Protein AF-A0A367LXC5-F1 (afdb_monomer)

InterPro domains:
  IPR006533 Type VI secretion system, RhsGE-associated Vgr protein [TIGR01646] (2-112)

pLDDT: mean 70.64, std 13.18, range [39.62, 92.19]

Organism: Pseudomonas aeruginosa (NCBI:txid287)

Nearest PDB structures (foldseek):
  6h3n-assembly1_B  TM=9.778E-01  e=5.020E-10  Pseudomonas aeruginosa PAO1
  7q5p-assembly1_C  TM=9.671E-01  e=1.414E-06  Pseudomonas protegens Pf-5

Sequence (118 aa):
PLNAYDFQRPGARLEVRSNIARPHAAADYPLYDYPGEYVQSQDGEQYARTRIEALQARYERVRLRGRARGLGSGHLFKLSGYPREDQNREYLVVGAEYRVVQELYETGGGGVGAQFES

Radius of gyration: 23.81 Å; Cα contacts (8 Å, |Δi|>4): 119; chains: 1; bounding box: 67×31×53 Å

Secondary structure (DSSP, 8-state):
-B----TT-TT----B------SSTTTTPPPPBS----SSHHHHHHHHHHHHHHHHTTTS--------TT--TT-EEE--S-SSGGG-SEEE-S----B--------SS-------B-

Mean predicted aligned error: 14.67 Å

Solvent-accessible surface area (backbone atoms only — not comparable to full-atom values): 7975 Å² total; per-residue (Å²): 60,35,33,42,80,37,87,92,44,79,84,59,85,38,72,29,75,64,86,75,91,58,98,54,101,75,56,78,75,82,60,74,50,76,77,51,86,37,83,48,54,69,58,34,41,52,50,42,40,53,52,52,50,57,57,51,65,62,72,74,75,83,90,84,86,82,90,64,87,85,70,44,60,77,37,78,48,71,46,71,93,54,96,54,67,92,65,46,42,77,45,73,31,87,67,70,79,61,86,65,86,68,90,77,83,84,50,100,70,86,85,81,82,79,76,66,84,101

Foldseek 3Di:
DEAAADPVCRPDDQDEDDADDDPDPPRGDDDYDPDQPDPDSVVSNVSNVVVSVVVVVVVDDDDDDDDPPPDAAQDKDAADDDPPPVRRGIDHRNGDWDWDFDPPPPDPPDDDDDGDGD

Structure (mmCIF, N/CA/C/O backbone):
data_AF-A0A367LXC5-F1
#
_entry.id   AF-A0A367LXC5-F1
#
loop_
_atom_site.group_PDB
_atom_site.id
_atom_site.type_symbol
_atom_site.label_atom_id
_atom_site.label_alt_id
_atom_site.label_comp_id
_atom_site.label_asym_id
_atom_site.label_entity_id
_atom_site.label_seq_id
_atom_site.pdbx_PDB_ins_code
_atom_site.Cartn_x
_atom_site.Cartn_y
_atom_site.Cartn_z
_atom_site.occupancy
_atom_site.B_iso_or_equiv
_atom_site.auth_seq_id
_atom_site.auth_comp_id
_atom_site.auth_asym_id
_atom_site.auth_atom_id
_atom_site.pdbx_PDB_model_num
ATOM 1 N N . PRO A 1 1 ? -10.246 -6.703 16.825 1.00 60.50 1 PRO A N 1
ATOM 2 C CA . PRO A 1 1 ? -11.058 -5.886 17.752 1.00 60.50 1 PRO A CA 1
ATOM 3 C C . PRO A 1 1 ? -10.151 -4.900 18.489 1.00 60.50 1 PRO A C 1
ATOM 5 O O . PRO A 1 1 ? -9.124 -5.321 19.009 1.00 60.50 1 PRO A O 1
ATOM 8 N N . LEU A 1 2 ? -10.486 -3.613 18.485 1.00 60.97 2 LEU A N 1
ATOM 9 C CA . LEU A 1 2 ? -9.846 -2.638 19.372 1.00 60.97 2 LEU A CA 1
ATOM 10 C C . LEU A 1 2 ? -10.814 -2.318 20.511 1.00 60.97 2 LEU A C 1
ATOM 12 O O . LEU A 1 2 ? -12.033 -2.358 20.315 1.00 60.97 2 LEU A O 1
ATOM 16 N N . ASN A 1 3 ? -10.272 -2.030 21.692 1.00 61.62 3 ASN A N 1
ATOM 17 C CA . ASN A 1 3 ? -11.060 -1.570 22.827 1.00 61.62 3 ASN A CA 1
ATOM 18 C C . ASN A 1 3 ? -10.369 -0.385 23.521 1.00 61.62 3 ASN A C 1
ATOM 20 O O . ASN A 1 3 ? -9.138 -0.285 23.525 1.00 61.62 3 ASN A O 1
ATOM 24 N N . ALA A 1 4 ? -11.153 0.508 24.117 1.00 58.88 4 ALA A N 1
ATOM 25 C CA . ALA A 1 4 ? -10.671 1.678 24.847 1.00 58.88 4 ALA A CA 1
ATOM 26 C C . ALA A 1 4 ? -11.577 1.969 26.051 1.00 58.88 4 ALA A C 1
ATOM 28 O O . ALA A 1 4 ? -12.698 1.471 26.129 1.00 58.88 4 ALA A O 1
ATOM 29 N N . TYR A 1 5 ? -11.085 2.765 26.999 1.00 65.50 5 TYR A N 1
ATOM 30 C CA . TYR A 1 5 ? -11.834 3.185 28.182 1.00 65.50 5 TYR A CA 1
ATOM 31 C C . TYR A 1 5 ? -11.882 4.715 28.249 1.00 65.50 5 TYR A C 1
ATOM 33 O O . TYR A 1 5 ? -10.839 5.366 28.263 1.00 65.50 5 TYR A O 1
ATOM 41 N N . ASP A 1 6 ? -13.090 5.279 28.303 1.00 66.19 6 ASP A N 1
ATOM 42 C CA . ASP A 1 6 ? -13.337 6.716 28.459 1.00 66.19 6 ASP A CA 1
ATOM 43 C C . ASP A 1 6 ? -13.823 6.994 29.890 1.00 66.19 6 ASP A C 1
ATOM 45 O O . ASP A 1 6 ? -14.923 6.598 30.278 1.00 66.19 6 ASP A O 1
ATOM 49 N N . PHE A 1 7 ? -13.009 7.692 30.685 1.00 67.50 7 PHE A N 1
ATOM 50 C CA . PHE A 1 7 ? -13.340 8.032 32.072 1.00 67.50 7 PHE A CA 1
ATOM 51 C C . PHE A 1 7 ? -14.491 9.045 32.190 1.00 67.50 7 PHE A C 1
ATOM 53 O O . PHE A 1 7 ? -15.134 9.104 33.237 1.00 67.50 7 PHE A O 1
ATOM 60 N N . GLN A 1 8 ? -14.771 9.831 31.142 1.00 67.62 8 GLN A N 1
ATOM 61 C 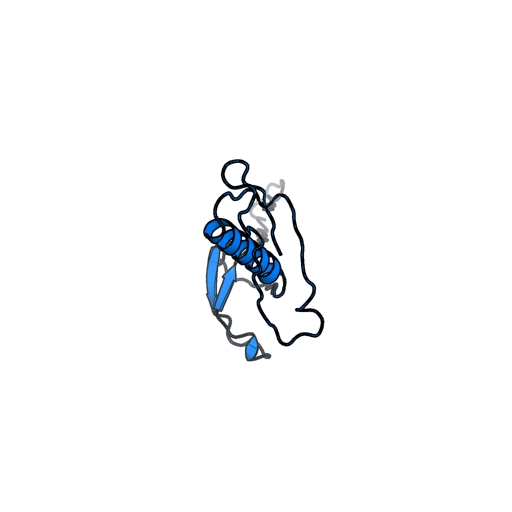CA . GLN A 1 8 ? -15.910 10.756 31.104 1.00 67.62 8 GLN A CA 1
ATOM 62 C C . GLN A 1 8 ? -17.220 10.019 30.802 1.00 67.62 8 GLN A C 1
ATOM 64 O O . GLN A 1 8 ? -18.300 10.501 31.146 1.00 67.62 8 GLN A O 1
ATOM 69 N N . ARG A 1 9 ? -17.138 8.836 30.177 1.00 69.19 9 ARG A N 1
ATOM 70 C CA . ARG A 1 9 ? -18.280 7.975 29.845 1.00 69.19 9 ARG A CA 1
ATOM 71 C C . ARG A 1 9 ? -17.962 6.504 30.158 1.00 69.19 9 ARG A C 1
ATOM 73 O O . ARG A 1 9 ? -17.875 5.691 29.239 1.00 69.19 9 ARG A O 1
ATOM 80 N N . PRO A 1 10 ? -17.868 6.116 31.443 1.00 68.81 10 PRO A N 1
ATOM 81 C CA . PRO A 1 10 ? -17.429 4.774 31.846 1.00 68.81 10 PRO A CA 1
ATOM 82 C C . PRO A 1 10 ? -18.364 3.636 31.395 1.00 68.81 10 PRO A C 1
ATOM 84 O O . PRO A 1 10 ? -17.954 2.48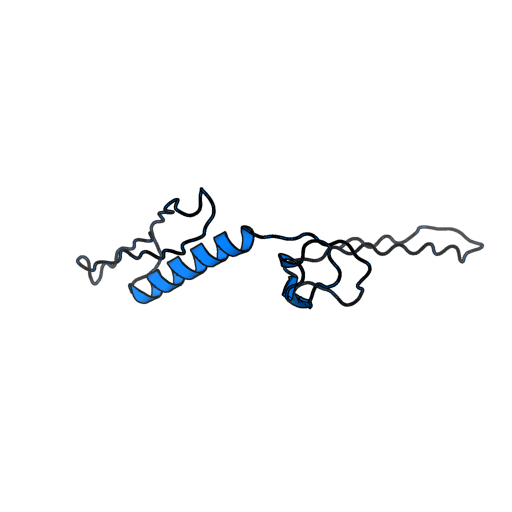1 31.367 1.00 68.81 10 PRO A O 1
ATOM 87 N N . GLY A 1 11 ? -19.616 3.943 31.028 1.00 71.88 11 GLY A N 1
ATOM 88 C CA . GLY A 1 11 ? -20.568 2.986 30.448 1.00 71.88 11 GLY A CA 1
ATOM 89 C C . GLY A 1 11 ? -20.575 2.927 28.913 1.00 71.88 11 GLY A C 1
ATOM 90 O O . GLY A 1 11 ? -21.402 2.213 28.341 1.00 71.88 11 GLY A O 1
ATOM 91 N N . ALA A 1 12 ? -19.723 3.696 28.225 1.00 69.38 12 ALA A N 1
ATOM 92 C CA . ALA A 1 12 ? -19.689 3.719 26.767 1.00 69.38 12 ALA A CA 1
ATOM 93 C C . ALA A 1 12 ? -19.171 2.388 26.203 1.00 69.38 12 ALA A C 1
ATOM 95 O O . ALA A 1 12 ? -18.126 1.879 26.605 1.00 69.38 12 ALA A O 1
ATOM 96 N N . ARG A 1 13 ? -19.892 1.832 25.222 1.00 67.12 13 ARG A N 1
ATOM 97 C CA . ARG A 1 13 ? -19.425 0.677 24.446 1.00 67.12 13 ARG A CA 1
ATOM 98 C C . ARG A 1 13 ? -18.417 1.163 23.406 1.00 67.12 13 ARG A C 1
ATOM 100 O O . ARG A 1 13 ? -18.804 1.688 22.364 1.00 67.12 13 ARG A O 1
ATOM 107 N N . LEU A 1 14 ? -17.136 1.009 23.727 1.00 66.94 14 LEU A N 1
ATOM 108 C CA . LEU A 1 14 ? -16.010 1.429 22.890 1.00 66.94 14 LEU A CA 1
ATOM 109 C C . LEU A 1 14 ? -15.366 0.267 22.124 1.00 66.94 14 LEU A C 1
ATOM 111 O O . LEU A 1 14 ? -14.359 0.474 21.459 1.00 66.94 14 LEU A O 1
ATOM 115 N N . GLU A 1 15 ? -15.925 -0.942 22.173 1.00 64.56 15 GLU A N 1
ATOM 116 C CA . GLU A 1 15 ? -15.432 -2.044 21.348 1.00 64.56 15 GLU A CA 1
ATOM 117 C C . GLU A 1 15 ? -15.741 -1.781 19.871 1.00 64.56 15 GLU A C 1
ATOM 119 O O . GLU A 1 15 ? -16.893 -1.563 19.491 1.00 64.56 15 GLU A O 1
ATOM 124 N N . VAL A 1 16 ? -14.707 -1.837 19.034 1.00 64.81 16 VAL A N 1
ATOM 125 C CA . VAL A 1 16 ? -14.819 -1.645 17.586 1.00 64.81 16 VAL A CA 1
ATOM 126 C C . VAL A 1 16 ? -14.195 -2.824 16.849 1.00 64.81 16 VAL A C 1
ATOM 128 O O . VAL A 1 16 ? -13.109 -3.320 17.178 1.00 64.81 16 VAL A O 1
ATOM 131 N N . ARG A 1 17 ? -14.892 -3.295 15.813 1.00 62.34 17 ARG A N 1
ATOM 132 C CA . ARG A 1 17 ? -14.459 -4.420 14.983 1.00 62.34 17 ARG A CA 1
ATOM 133 C C . ARG A 1 17 ? -14.507 -4.025 13.516 1.00 62.34 17 ARG A C 1
ATOM 135 O O . ARG A 1 17 ? -15.559 -3.685 12.994 1.00 62.34 17 ARG A O 1
ATOM 142 N N . SER A 1 18 ? -13.370 -4.158 12.845 1.00 62.03 18 SER A N 1
ATOM 143 C CA . SER A 1 18 ? -13.290 -4.133 11.388 1.00 62.03 18 SER A CA 1
ATOM 144 C C . SER A 1 18 ? -13.004 -5.552 10.892 1.00 62.03 18 SER A C 1
ATOM 146 O O . SER A 1 18 ? -12.194 -6.265 11.485 1.00 62.03 18 SER A O 1
ATOM 148 N N . ASN A 1 19 ? -13.716 -5.979 9.851 1.00 63.16 19 ASN A N 1
ATOM 149 C CA . ASN A 1 19 ? -13.576 -7.289 9.219 1.00 63.16 19 ASN A CA 1
ATOM 150 C C . ASN A 1 19 ? -13.395 -7.059 7.714 1.00 63.16 19 ASN A C 1
ATOM 152 O O . ASN A 1 19 ? -14.220 -6.398 7.088 1.00 63.16 19 ASN A O 1
ATOM 156 N N . ILE A 1 20 ? -12.355 -7.645 7.127 1.00 62.56 20 ILE A N 1
ATOM 157 C CA . ILE A 1 20 ? -12.157 -7.667 5.676 1.00 62.56 20 ILE A CA 1
ATOM 158 C C . ILE A 1 20 ? -11.988 -9.130 5.271 1.00 62.56 20 ILE A C 1
ATOM 160 O O . ILE A 1 20 ? -10.960 -9.735 5.566 1.00 62.56 20 ILE A O 1
ATOM 164 N N . ALA A 1 21 ? -13.003 -9.697 4.618 1.00 61.75 21 ALA A N 1
ATOM 165 C CA . ALA A 1 21 ? -12.999 -11.093 4.191 1.00 61.75 21 ALA A CA 1
ATOM 166 C C . ALA A 1 21 ? -12.149 -11.284 2.923 1.00 61.75 21 ALA A C 1
ATOM 168 O O . ALA A 1 21 ? -12.237 -10.497 1.976 1.00 61.75 21 ALA A O 1
ATOM 169 N N . ARG A 1 22 ? -11.337 -12.347 2.886 1.00 61.50 22 ARG A N 1
ATOM 170 C CA . ARG A 1 22 ? -10.541 -12.750 1.715 1.00 61.50 22 ARG A CA 1
ATOM 171 C C . ARG A 1 22 ? -10.657 -14.262 1.482 1.00 61.50 22 ARG A C 1
ATOM 173 O O . ARG A 1 22 ? -10.878 -15.001 2.432 1.00 61.50 22 ARG A O 1
ATOM 180 N N . PRO A 1 23 ? -10.473 -14.738 0.239 1.00 62.03 23 PRO A N 1
ATOM 181 C CA . PRO A 1 23 ? -10.719 -16.137 -0.123 1.00 62.03 23 PRO A CA 1
ATOM 182 C C . PRO A 1 23 ? -9.607 -17.131 0.282 1.00 62.03 23 PRO A C 1
ATOM 184 O O . PRO A 1 23 ? -9.660 -18.283 -0.138 1.00 62.03 23 PRO A O 1
ATOM 187 N N . HIS A 1 24 ? -8.586 -16.731 1.053 1.00 58.09 24 HIS A N 1
ATOM 188 C CA . HIS A 1 24 ? -7.484 -17.623 1.447 1.00 58.09 24 HIS A CA 1
ATOM 189 C C . HIS A 1 24 ? -7.662 -18.185 2.867 1.00 58.09 24 HIS A C 1
ATOM 191 O O . HIS A 1 24 ? -8.174 -17.508 3.755 1.00 58.09 24 HIS A O 1
ATOM 197 N N . ALA A 1 25 ? -7.162 -19.403 3.103 1.00 48.94 25 ALA A N 1
ATOM 198 C CA . ALA A 1 25 ? -7.467 -20.269 4.256 1.00 48.94 25 ALA A CA 1
ATOM 199 C C . ALA A 1 25 ? -7.005 -19.786 5.659 1.00 48.94 25 ALA A C 1
ATOM 201 O O . ALA A 1 25 ? -7.008 -20.558 6.609 1.00 48.94 25 ALA A O 1
ATOM 202 N N . ALA A 1 26 ? -6.602 -18.523 5.806 1.00 51.97 26 ALA A N 1
ATOM 203 C CA . ALA A 1 26 ? -6.079 -17.941 7.048 1.00 51.97 26 ALA A CA 1
ATOM 204 C C . ALA A 1 26 ? -6.417 -16.441 7.188 1.00 51.97 26 ALA A C 1
ATOM 206 O O . ALA A 1 26 ? -5.719 -15.708 7.884 1.00 51.97 26 ALA A O 1
ATOM 207 N N . ALA A 1 27 ? -7.440 -15.953 6.479 1.00 55.19 27 ALA A N 1
ATOM 208 C CA . ALA A 1 27 ? -7.814 -14.535 6.484 1.00 55.19 27 ALA A CA 1
ATOM 209 C C . ALA A 1 27 ? -8.552 -14.085 7.759 1.00 55.19 27 ALA A C 1
ATOM 211 O O . ALA A 1 27 ? -8.662 -12.886 8.006 1.00 55.19 27 ALA A O 1
ATOM 212 N N . ASP A 1 28 ? -9.028 -15.032 8.572 1.00 59.22 2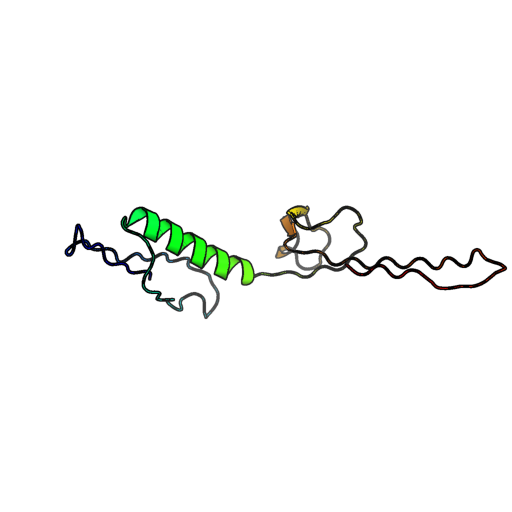8 ASP A N 1
ATOM 213 C CA . ASP A 1 28 ? -10.056 -14.763 9.584 1.00 59.22 28 ASP A CA 1
ATOM 214 C C . ASP A 1 28 ? -9.519 -14.675 11.021 1.00 59.22 28 ASP A C 1
ATOM 216 O O . ASP A 1 28 ? -10.304 -14.587 11.968 1.00 59.22 28 ASP A O 1
ATOM 220 N N . TYR A 1 29 ? -8.195 -14.696 11.220 1.00 59.81 29 TYR A N 1
ATOM 221 C CA . TYR A 1 29 ? -7.617 -14.610 12.563 1.00 59.81 29 TYR A CA 1
ATOM 222 C C . TYR A 1 29 ? -7.914 -13.242 13.204 1.00 59.81 29 TYR A C 1
ATOM 224 O O . TYR A 1 29 ? -7.482 -12.208 12.682 1.00 59.81 29 TYR A O 1
ATOM 232 N N . PRO A 1 30 ? -8.626 -13.196 14.346 1.00 62.53 30 PRO A N 1
ATOM 233 C CA . PRO A 1 30 ? -8.961 -11.936 14.991 1.00 62.53 30 PRO A CA 1
ATOM 234 C C . PRO A 1 30 ? -7.743 -11.368 15.733 1.00 62.53 30 PRO A C 1
ATOM 236 O O . PRO A 1 30 ? -7.221 -11.991 16.653 1.00 62.53 30 PRO A O 1
ATOM 239 N N . LEU A 1 31 ? -7.319 -10.151 15.380 1.00 63.47 31 LEU A N 1
ATOM 240 C CA . LEU A 1 31 ? -6.305 -9.398 16.129 1.00 63.47 31 LEU A CA 1
ATOM 241 C C . LEU A 1 31 ? -6.981 -8.512 17.184 1.00 63.47 31 LEU A C 1
ATOM 243 O O . LEU A 1 31 ? -7.747 -7.624 16.810 1.00 63.47 31 LEU A O 1
ATOM 247 N N . TYR A 1 32 ? -6.714 -8.733 18.473 1.00 66.00 32 TYR A N 1
ATOM 248 C CA . TYR A 1 32 ? -7.183 -7.873 19.571 1.00 66.00 32 TYR A CA 1
ATOM 249 C C . TYR A 1 32 ? -6.062 -6.943 20.058 1.00 66.00 32 TYR A C 1
ATOM 251 O O . TYR A 1 32 ? -4.938 -7.415 20.214 1.00 66.00 32 TYR A O 1
ATOM 259 N N . ASP A 1 33 ? -6.351 -5.660 20.307 1.00 61.75 33 ASP A N 1
ATOM 260 C CA . ASP A 1 33 ? -5.386 -4.718 20.901 1.00 61.75 33 ASP A CA 1
ATOM 261 C C . ASP A 1 33 ? -6.052 -3.749 21.901 1.00 61.75 33 ASP A C 1
ATOM 263 O O . ASP A 1 33 ? -7.201 -3.334 21.709 1.00 61.75 33 ASP A O 1
ATOM 267 N N . TYR A 1 34 ? -5.325 -3.413 22.973 1.00 65.44 34 TYR A N 1
ATOM 268 C CA . TYR A 1 34 ? -5.738 -2.510 24.056 1.00 65.44 34 TYR A CA 1
ATOM 269 C C . TYR A 1 34 ? -4.505 -1.880 24.738 1.00 65.44 34 TYR A C 1
ATOM 271 O O . TYR A 1 34 ? -3.574 -2.619 25.065 1.00 65.44 34 TYR A O 1
ATOM 279 N N . PRO A 1 35 ? -4.518 -0.574 25.077 1.00 66.31 35 PRO A N 1
ATOM 280 C CA . PRO A 1 35 ? -5.584 0.407 24.849 1.00 66.31 35 PRO A CA 1
ATOM 281 C C . PRO A 1 35 ? -5.545 0.990 23.428 1.00 66.31 35 PRO A C 1
ATOM 283 O O . PRO A 1 35 ? -4.486 1.319 22.912 1.00 66.31 35 PRO A O 1
ATOM 286 N N . GLY A 1 36 ? -6.710 1.152 22.798 1.00 60.03 36 GLY A N 1
ATOM 287 C CA . GLY A 1 36 ? -6.818 1.637 21.415 1.00 60.03 36 GLY A CA 1
ATOM 288 C C . GLY A 1 36 ? -6.576 3.138 21.193 1.00 60.03 36 GLY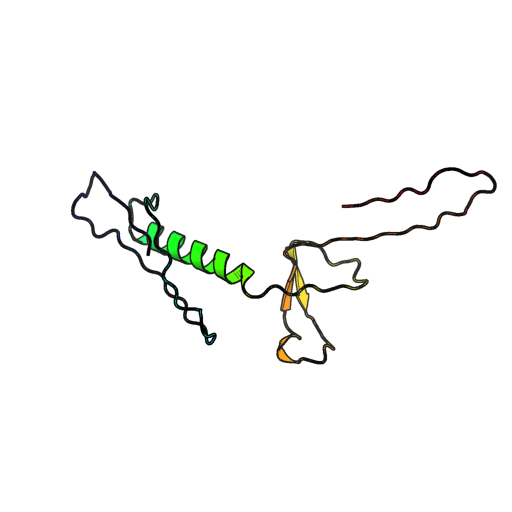 A C 1
ATOM 289 O 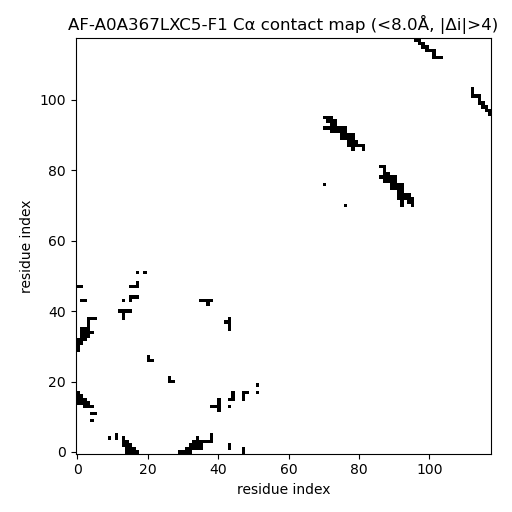O . GLY A 1 36 ? -6.712 3.583 20.061 1.00 60.03 36 GLY A O 1
ATOM 290 N N . GLU A 1 37 ? -6.246 3.911 22.235 1.00 65.31 37 GLU A N 1
ATOM 291 C CA . GLU A 1 37 ? -6.015 5.371 22.181 1.00 65.31 37 GLU A CA 1
ATOM 292 C C . GLU A 1 37 ? -7.127 6.188 21.478 1.00 65.31 37 GLU A C 1
ATOM 294 O O . GLU A 1 37 ? -6.863 7.187 20.813 1.00 65.31 37 GLU A O 1
ATOM 299 N N . TYR A 1 38 ? -8.398 5.801 21.642 1.00 62.38 38 TYR A N 1
ATOM 300 C CA . TYR A 1 38 ? -9.543 6.588 21.170 1.00 62.38 38 TYR A CA 1
ATOM 301 C C . TYR A 1 38 ? -10.576 6.813 22.273 1.00 62.38 38 TYR A C 1
ATOM 303 O O . TYR A 1 38 ? -10.836 5.951 23.110 1.00 62.38 38 TYR A O 1
ATOM 311 N N . VAL A 1 39 ? -11.192 7.992 22.242 1.00 62.66 39 VAL A N 1
ATOM 312 C CA . VAL A 1 39 ? -12.313 8.377 23.115 1.00 62.66 39 VAL A CA 1
ATOM 313 C C . VAL A 1 39 ? -13.652 8.289 22.382 1.00 62.66 39 VAL A C 1
ATOM 315 O O . VAL A 1 39 ? -14.688 8.123 23.019 1.00 62.66 39 VAL A O 1
ATOM 318 N N . GLN A 1 40 ? -13.668 8.340 21.047 1.00 69.31 40 GLN A N 1
ATOM 319 C CA . GLN A 1 40 ? -14.875 8.147 20.240 1.00 69.31 40 GLN A CA 1
ATOM 320 C C . GLN A 1 40 ? -14.807 6.841 19.449 1.00 69.31 40 GLN A C 1
ATOM 322 O O . GLN A 1 40 ? -13.778 6.506 18.869 1.00 69.31 40 GLN A O 1
ATOM 327 N N . SER A 1 41 ? -15.925 6.114 19.385 1.00 65.88 41 SER A N 1
ATOM 328 C CA . SER A 1 41 ? -16.005 4.837 18.663 1.00 65.88 41 SER A CA 1
ATOM 329 C C . SER A 1 41 ? -15.718 4.984 17.161 1.00 65.88 41 SER A C 1
ATOM 331 O O . SER A 1 41 ? -15.143 4.080 16.568 1.00 65.88 41 SER A O 1
ATOM 333 N N . GLN A 1 42 ? -16.051 6.128 16.546 1.00 69.75 42 GLN A N 1
ATOM 334 C CA . GLN A 1 42 ? -15.757 6.391 15.128 1.00 69.75 42 GLN A CA 1
ATOM 335 C C . GLN A 1 42 ? -14.248 6.445 14.841 1.00 69.75 42 GLN A C 1
ATOM 337 O O . GLN A 1 42 ? -13.787 5.835 13.876 1.00 69.75 42 GLN A O 1
ATOM 342 N N . ASP A 1 43 ? -13.471 7.095 15.711 1.00 70.56 43 ASP A N 1
ATOM 343 C CA . ASP A 1 43 ? -12.009 7.149 15.588 1.00 70.56 43 ASP A CA 1
ATOM 344 C C . ASP A 1 43 ? -11.405 5.743 15.739 1.00 70.56 43 ASP A C 1
ATOM 346 O O . ASP A 1 43 ? -10.541 5.329 14.962 1.00 70.56 43 ASP A O 1
ATOM 350 N N . GLY A 1 44 ? -11.931 4.956 16.685 1.00 66.94 44 GLY A N 1
ATOM 351 C CA . GLY A 1 44 ? -11.540 3.560 16.879 1.00 66.94 44 GLY A CA 1
ATOM 352 C C . GLY A 1 44 ? -11.822 2.675 15.661 1.00 66.94 44 GLY A C 1
ATOM 353 O O . GLY A 1 44 ? -10.988 1.842 15.299 1.00 66.94 44 GLY A O 1
ATOM 354 N N . GLU A 1 45 ? -12.964 2.853 14.991 1.00 69.94 45 GLU A N 1
ATOM 355 C CA . GLU A 1 45 ? -13.275 2.142 13.745 1.00 69.94 45 GLU A CA 1
ATOM 356 C C . GLU A 1 45 ? -12.290 2.494 12.623 1.00 69.94 45 GLU A C 1
ATOM 358 O O . GLU A 1 45 ? -11.833 1.599 11.901 1.00 69.94 45 GLU A O 1
ATOM 363 N N . GLN A 1 46 ? -11.914 3.771 12.490 1.00 71.81 46 GLN A N 1
ATOM 364 C CA . GLN A 1 46 ? -10.941 4.217 11.492 1.00 71.81 46 GLN A CA 1
ATOM 365 C C . GLN A 1 46 ? -9.531 3.679 11.781 1.00 71.81 46 GLN A C 1
ATOM 367 O O . GLN A 1 46 ? -8.842 3.234 10.855 1.00 71.81 46 GLN A O 1
ATOM 372 N N . TYR A 1 47 ? -9.112 3.640 13.048 1.00 70.06 47 TYR A N 1
ATOM 373 C CA . TYR A 1 47 ? -7.843 3.027 13.448 1.00 70.06 47 TYR A CA 1
ATOM 374 C C . TYR A 1 47 ? -7.838 1.514 13.233 1.00 70.06 47 TYR A C 1
ATOM 376 O O . TYR A 1 47 ? -6.882 0.977 12.667 1.00 70.06 47 TYR A O 1
ATOM 384 N N . ALA A 1 48 ? -8.921 0.822 13.601 1.00 69.88 48 ALA A N 1
ATOM 385 C CA . ALA A 1 48 ? -9.068 -0.609 13.352 1.00 69.88 48 ALA A CA 1
ATOM 386 C C . ALA A 1 48 ? -8.994 -0.918 11.851 1.00 69.88 48 ALA A C 1
ATOM 388 O O . ALA A 1 48 ? -8.319 -1.866 11.448 1.00 69.88 48 ALA A O 1
ATOM 389 N N . ARG A 1 49 ? -9.643 -0.099 11.014 1.00 73.12 49 ARG A N 1
ATOM 390 C CA . ARG A 1 49 ? -9.596 -0.231 9.556 1.00 73.12 49 ARG A CA 1
ATOM 391 C C . ARG A 1 49 ? -8.188 -0.005 9.011 1.00 73.12 49 ARG A C 1
ATOM 393 O O . ARG A 1 49 ? -7.653 -0.916 8.389 1.00 73.12 49 ARG A O 1
ATOM 400 N N . THR A 1 50 ? -7.568 1.135 9.312 1.00 73.75 50 THR A N 1
ATOM 401 C CA . THR A 1 50 ? -6.212 1.477 8.845 1.00 73.75 50 THR A CA 1
ATOM 402 C C . THR A 1 50 ? -5.195 0.403 9.233 1.00 73.75 50 THR A C 1
ATOM 404 O O . THR A 1 50 ? -4.325 0.043 8.444 1.00 73.75 50 THR A O 1
ATOM 407 N N . ARG A 1 51 ? -5.305 -0.165 10.441 1.00 71.56 51 ARG A N 1
ATOM 408 C CA . ARG A 1 51 ? -4.381 -1.204 10.912 1.00 71.56 51 ARG A CA 1
ATOM 409 C C . ARG A 1 51 ? -4.562 -2.530 10.181 1.00 71.56 51 ARG A C 1
ATOM 411 O O . ARG A 1 51 ? -3.567 -3.162 9.827 1.00 71.56 51 ARG A O 1
ATOM 418 N N . ILE A 1 52 ? -5.805 -2.940 9.924 1.00 71.25 52 ILE A N 1
ATOM 419 C CA . ILE A 1 52 ? -6.077 -4.125 9.102 1.00 71.25 52 ILE A CA 1
ATOM 420 C C . ILE A 1 52 ? -5.606 -3.882 7.665 1.00 71.25 52 ILE A C 1
ATOM 422 O O . ILE A 1 52 ? -4.927 -4.739 7.110 1.00 71.25 52 ILE A O 1
ATOM 426 N N . GLU A 1 53 ? -5.877 -2.714 7.085 1.00 69.81 53 GLU A N 1
ATOM 427 C CA . GLU A 1 53 ? -5.402 -2.341 5.747 1.00 69.81 53 GLU A CA 1
ATOM 428 C C . GLU A 1 53 ? -3.867 -2.355 5.658 1.00 69.81 53 GLU A C 1
ATOM 430 O O . GLU A 1 53 ? -3.311 -2.908 4.712 1.00 69.81 53 GLU A O 1
ATOM 435 N N . ALA A 1 54 ? -3.158 -1.845 6.669 1.00 69.38 54 ALA A N 1
ATOM 436 C CA . ALA A 1 54 ? -1.696 -1.863 6.721 1.00 69.38 54 ALA A CA 1
ATOM 437 C C . ALA A 1 54 ? -1.115 -3.285 6.830 1.00 69.38 54 ALA A C 1
ATOM 439 O O . ALA A 1 54 ? -0.097 -3.593 6.201 1.00 69.38 54 ALA A O 1
ATOM 440 N N . LEU A 1 55 ? -1.754 -4.166 7.608 1.00 67.19 55 LEU A N 1
ATOM 441 C CA . LEU A 1 55 ? -1.398 -5.588 7.656 1.00 67.19 55 LEU A CA 1
ATOM 442 C C . LEU A 1 55 ? -1.656 -6.260 6.302 1.00 67.19 55 LEU A C 1
ATOM 444 O O . LEU A 1 55 ? -0.815 -7.018 5.816 1.00 67.19 55 LEU A O 1
ATOM 448 N N . GLN A 1 56 ? -2.773 -5.929 5.656 1.00 65.81 56 GLN A N 1
ATOM 449 C CA . GLN A 1 56 ? -3.139 -6.459 4.346 1.00 65.81 56 GLN A CA 1
ATOM 450 C C . GLN A 1 56 ? -2.244 -5.962 3.214 1.00 65.81 56 GLN A C 1
ATOM 452 O O . GLN A 1 56 ? -1.933 -6.737 2.314 1.00 65.81 56 GLN A O 1
ATOM 457 N N . ALA A 1 57 ? -1.743 -4.728 3.271 1.00 62.91 57 ALA A N 1
ATOM 458 C CA . ALA A 1 57 ? -0.799 -4.201 2.286 1.00 62.91 57 ALA A CA 1
ATOM 459 C C . ALA A 1 57 ? 0.512 -5.011 2.219 1.00 62.91 57 ALA A C 1
ATOM 461 O O . ALA A 1 57 ? 1.250 -4.940 1.237 1.00 62.91 57 ALA A O 1
ATOM 462 N N . ARG A 1 58 ? 0.829 -5.801 3.256 1.00 61.97 58 ARG A N 1
ATOM 463 C CA . ARG A 1 58 ? 1.980 -6.719 3.257 1.00 61.97 58 ARG A CA 1
ATOM 464 C C . ARG A 1 58 ? 1.665 -8.095 2.675 1.00 61.97 58 ARG A C 1
ATOM 466 O O . ARG A 1 58 ? 2.608 -8.808 2.344 1.00 61.97 58 ARG A O 1
ATOM 473 N N . TYR A 1 59 ? 0.389 -8.464 2.575 1.00 63.12 59 TYR A N 1
ATOM 474 C CA . TYR A 1 59 ? -0.037 -9.812 2.199 1.00 63.12 59 TYR A CA 1
ATOM 475 C C . TYR A 1 59 ? 0.323 -10.151 0.747 1.00 63.12 59 TYR A C 1
ATOM 477 O O . TYR A 1 59 ? 0.752 -11.265 0.462 1.00 63.12 59 TYR A O 1
ATOM 485 N N . GLU A 1 60 ? 0.230 -9.178 -0.161 1.00 67.81 60 GLU A N 1
ATOM 486 C CA . GLU A 1 60 ? 0.593 -9.356 -1.565 1.00 67.81 60 GLU A CA 1
ATOM 487 C C . GLU A 1 60 ? 1.699 -8.370 -1.961 1.00 67.81 60 GLU A C 1
ATOM 489 O O . GLU A 1 60 ? 1.447 -7.243 -2.381 1.00 67.81 60 GLU A O 1
ATOM 494 N N . ARG A 1 61 ? 2.958 -8.797 -1.806 1.00 78.94 61 ARG A N 1
ATOM 495 C CA . ARG A 1 61 ? 4.130 -8.065 -2.304 1.00 78.94 61 ARG A CA 1
ATOM 496 C C . ARG A 1 61 ? 4.720 -8.783 -3.506 1.00 78.94 61 ARG A C 1
ATOM 498 O O . ARG A 1 61 ? 5.064 -9.958 -3.428 1.00 78.94 61 ARG A O 1
ATOM 505 N N . VAL A 1 62 ? 4.901 -8.047 -4.597 1.00 82.38 62 VAL A N 1
ATOM 506 C CA . VAL A 1 62 ? 5.580 -8.534 -5.800 1.00 82.38 62 VAL A CA 1
ATOM 507 C C . VAL A 1 62 ? 6.956 -7.882 -5.877 1.00 82.38 62 VAL A C 1
ATOM 509 O O . VAL A 1 62 ? 7.079 -6.665 -5.757 1.00 82.38 62 VAL A O 1
ATOM 512 N N . ARG A 1 63 ? 8.006 -8.687 -6.077 1.00 85.31 63 ARG A N 1
ATOM 513 C CA . ARG A 1 63 ? 9.361 -8.189 -6.342 1.00 85.31 63 ARG A CA 1
ATOM 514 C C . ARG A 1 63 ? 9.649 -8.310 -7.831 1.00 85.31 63 ARG A C 1
ATOM 516 O O . ARG A 1 63 ? 9.698 -9.415 -8.364 1.00 85.31 63 ARG A O 1
ATOM 523 N N . LEU A 1 64 ? 9.873 -7.176 -8.485 1.00 81.38 64 LEU A N 1
ATOM 524 C CA . LEU A 1 64 ? 10.248 -7.113 -9.895 1.00 81.38 64 LEU A CA 1
ATOM 525 C C . LEU A 1 64 ? 11.709 -6.679 -10.017 1.00 81.38 64 LEU A C 1
ATOM 527 O O . LEU A 1 64 ? 12.188 -5.846 -9.251 1.00 81.38 64 LEU A O 1
ATOM 531 N N . ARG A 1 65 ? 12.424 -7.249 -10.987 1.00 83.25 65 ARG A N 1
ATOM 532 C CA . ARG A 1 65 ? 13.767 -6.811 -11.383 1.00 83.25 65 ARG A CA 1
ATOM 533 C C . ARG A 1 65 ? 13.732 -6.467 -12.863 1.00 83.25 65 ARG A C 1
ATOM 535 O O . ARG A 1 65 ? 13.269 -7.268 -13.668 1.00 83.25 65 ARG A O 1
ATOM 542 N N . GLY A 1 66 ? 14.219 -5.286 -13.218 1.00 83.00 66 GLY A N 1
ATOM 543 C CA . GLY A 1 66 ? 14.199 -4.799 -14.593 1.00 83.00 66 GLY A CA 1
ATOM 544 C C . GLY A 1 66 ? 15.113 -3.595 -14.788 1.00 83.00 66 GLY A C 1
ATOM 545 O O . GLY A 1 66 ? 15.749 -3.127 -13.849 1.00 83.00 66 GLY A O 1
ATOM 546 N N . ARG A 1 67 ? 15.178 -3.094 -16.026 1.00 78.75 67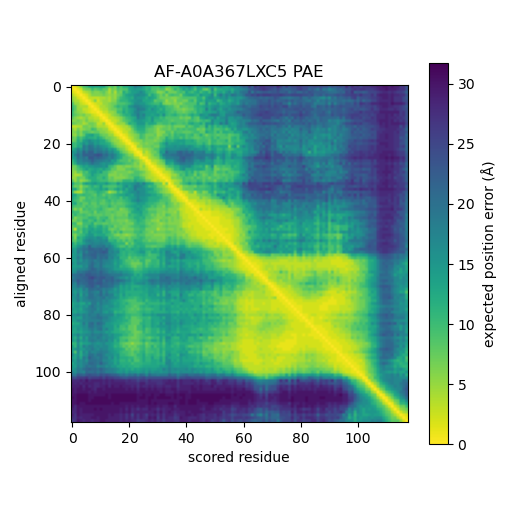 ARG A N 1
ATOM 547 C CA . ARG A 1 67 ? 16.021 -1.948 -16.423 1.00 78.75 67 ARG A CA 1
ATOM 548 C C . ARG A 1 67 ? 15.230 -0.639 -16.569 1.00 78.75 67 ARG A C 1
ATOM 550 O O . ARG A 1 67 ? 15.613 0.244 -17.333 1.00 78.75 67 ARG A O 1
ATOM 557 N N . ALA A 1 68 ? 14.103 -0.514 -15.872 1.00 79.94 68 ALA A N 1
ATOM 558 C CA . ALA A 1 68 ? 13.249 0.666 -15.945 1.00 79.94 68 ALA A CA 1
ATOM 559 C C . ALA A 1 68 ? 13.839 1.812 -15.105 1.00 79.94 68 ALA A C 1
ATOM 561 O O . ALA A 1 68 ? 13.624 1.893 -13.902 1.00 79.94 68 ALA A O 1
ATOM 562 N N . ARG A 1 69 ? 14.592 2.704 -15.760 1.00 77.00 69 ARG A N 1
ATOM 563 C CA . ARG A 1 69 ? 15.319 3.819 -15.119 1.00 77.00 69 ARG A CA 1
ATOM 564 C C . ARG A 1 69 ? 14.425 4.908 -14.507 1.00 77.00 69 ARG A C 1
ATOM 566 O O . ARG A 1 69 ? 14.927 5.723 -13.749 1.00 77.00 69 ARG A O 1
ATOM 573 N N . GLY A 1 70 ? 13.137 4.937 -14.855 1.00 80.88 70 GLY A N 1
ATOM 574 C CA . GLY A 1 70 ? 12.171 5.926 -14.360 1.00 80.88 70 GLY A CA 1
ATOM 575 C C . GLY A 1 70 ? 11.277 5.436 -13.220 1.00 80.88 70 GLY A C 1
ATOM 576 O O . GLY A 1 70 ? 10.423 6.188 -12.768 1.00 80.88 70 GLY A O 1
ATOM 577 N N . LEU A 1 71 ? 11.420 4.183 -12.775 1.00 80.56 71 LEU A N 1
ATOM 578 C CA . LEU A 1 71 ? 10.652 3.683 -11.635 1.00 80.56 71 LEU A CA 1
ATOM 579 C C . LEU A 1 71 ? 11.390 4.010 -10.352 1.00 80.56 71 LEU A C 1
ATOM 581 O O . LEU A 1 71 ? 12.558 3.652 -10.239 1.00 80.56 71 LEU A O 1
ATOM 585 N N . GLY A 1 72 ? 10.698 4.606 -9.384 1.00 83.38 72 GLY A N 1
ATOM 586 C CA . GLY A 1 72 ? 11.175 4.753 -8.013 1.00 83.38 72 GLY A CA 1
ATOM 587 C C . GLY A 1 72 ? 10.066 4.652 -6.987 1.00 83.38 72 GLY A C 1
ATOM 588 O O . GLY A 1 72 ? 8.897 4.515 -7.343 1.00 83.38 72 GLY A O 1
ATOM 589 N N . SER A 1 73 ? 10.442 4.660 -5.706 1.00 85.12 73 SER A N 1
ATOM 590 C CA . SER A 1 73 ? 9.474 4.558 -4.609 1.00 85.12 73 SER A CA 1
ATOM 591 C C . SER A 1 73 ? 8.379 5.625 -4.741 1.00 85.12 73 SER A C 1
ATOM 593 O O . SER A 1 73 ? 8.648 6.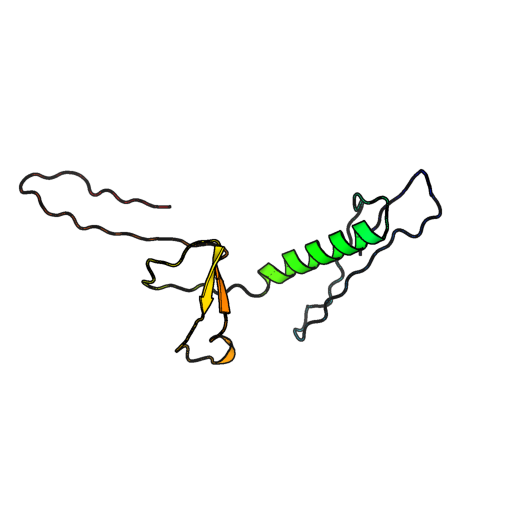753 -5.155 1.00 85.12 73 SER A O 1
ATOM 595 N N . GLY A 1 74 ? 7.131 5.247 -4.468 1.00 85.94 74 GLY A N 1
ATOM 596 C CA . GLY A 1 74 ? 5.945 6.094 -4.614 1.00 85.94 74 GLY A CA 1
ATOM 597 C C . GLY A 1 74 ? 5.376 6.205 -6.033 1.00 85.94 74 GLY A C 1
ATOM 598 O O . GLY A 1 74 ? 4.312 6.793 -6.200 1.00 85.94 74 GLY A O 1
ATOM 599 N N . HIS A 1 75 ? 6.026 5.640 -7.056 1.00 86.81 75 HIS A N 1
ATOM 600 C CA . HIS A 1 75 ? 5.507 5.690 -8.426 1.00 86.81 75 HIS A CA 1
ATOM 601 C C . HIS A 1 75 ? 4.462 4.598 -8.676 1.00 86.81 75 HIS A C 1
ATOM 603 O O . HIS A 1 75 ? 4.590 3.471 -8.190 1.00 86.81 75 HIS A O 1
ATOM 609 N N . LEU A 1 76 ? 3.458 4.928 -9.490 1.00 90.31 76 LEU A N 1
ATOM 610 C CA . LEU A 1 76 ? 2.518 3.967 -10.065 1.00 90.31 76 LEU A CA 1
ATOM 611 C C . LEU A 1 76 ? 3.011 3.529 -11.446 1.00 90.31 76 LEU A C 1
ATOM 613 O O . LEU A 1 76 ? 3.437 4.356 -12.253 1.00 90.31 76 LEU A O 1
ATOM 617 N N . PHE A 1 77 ? 2.948 2.230 -11.729 1.00 89.62 77 PHE A N 1
ATOM 618 C CA . PHE A 1 77 ? 3.222 1.695 -13.062 1.00 89.62 77 PHE A CA 1
ATOM 619 C C . PHE A 1 77 ? 2.326 0.496 -13.375 1.00 89.62 77 PHE A C 1
ATOM 621 O O . PHE A 1 77 ? 1.868 -0.211 -12.479 1.00 89.62 77 PHE A O 1
ATOM 628 N N . LYS A 1 78 ? 2.109 0.234 -14.666 1.00 91.56 78 LYS A N 1
ATOM 629 C CA . LYS A 1 78 ? 1.348 -0.922 -15.150 1.00 91.56 78 LYS A CA 1
ATOM 630 C C . LYS A 1 78 ? 2.291 -2.006 -15.667 1.00 91.56 78 LYS A C 1
ATOM 632 O O . LYS A 1 78 ? 3.109 -1.739 -16.548 1.00 91.56 78 LYS A O 1
ATOM 637 N N . LEU A 1 79 ? 2.166 -3.226 -15.146 1.00 90.50 79 LEU A N 1
ATOM 638 C CA . LEU A 1 79 ? 2.879 -4.391 -15.672 1.00 90.50 79 LEU A CA 1
ATOM 639 C C . LEU A 1 79 ? 2.138 -4.943 -16.899 1.00 90.50 79 LEU A C 1
ATOM 641 O O . LEU A 1 79 ? 0.914 -5.051 -16.897 1.00 90.50 79 LEU A O 1
ATOM 645 N N . SER A 1 80 ? 2.877 -5.287 -17.952 1.00 92.19 80 SER A N 1
ATOM 646 C CA . SER A 1 80 ? 2.339 -5.934 -19.153 1.00 92.19 80 SER A CA 1
ATOM 647 C C . SER A 1 80 ? 3.324 -6.973 -19.691 1.00 92.19 80 SER A C 1
ATOM 649 O O . SER A 1 80 ? 4.525 -6.883 -19.432 1.00 92.19 80 SER A O 1
ATOM 651 N N . GLY A 1 81 ? 2.816 -7.967 -20.427 1.00 90.31 81 GLY A N 1
ATOM 652 C CA . GLY A 1 81 ? 3.635 -9.010 -21.053 1.00 90.31 81 GLY A CA 1
ATOM 653 C C . GLY A 1 81 ? 4.115 -10.120 -20.110 1.00 90.31 81 GLY A C 1
ATOM 654 O O . GLY A 1 81 ? 4.985 -10.900 -20.493 1.00 90.31 81 GLY A O 1
ATOM 655 N N . TYR A 1 82 ? 3.578 -10.216 -18.890 1.00 90.38 82 TYR A N 1
ATOM 656 C CA . TYR A 1 82 ? 3.881 -11.321 -17.980 1.00 90.38 82 TYR A CA 1
ATOM 657 C C . TYR A 1 82 ? 3.001 -12.551 -18.291 1.00 90.38 82 TYR A C 1
ATOM 659 O O . TYR A 1 82 ? 1.804 -12.368 -18.521 1.00 90.38 82 TYR A O 1
ATOM 667 N N . PRO A 1 83 ? 3.530 -13.797 -18.258 1.00 91.88 83 PRO A N 1
ATOM 668 C CA . PRO A 1 83 ? 2.765 -15.008 -18.594 1.00 91.88 83 PRO A CA 1
ATOM 669 C C . PRO A 1 83 ? 1.525 -15.253 -17.727 1.00 91.88 83 PRO A C 1
ATOM 671 O O . PRO A 1 83 ? 0.590 -15.923 -18.151 1.00 91.88 83 PRO A O 1
ATOM 674 N N . ARG A 1 84 ? 1.521 -14.729 -16.497 1.00 89.62 84 ARG A N 1
ATOM 675 C CA . ARG A 1 84 ? 0.380 -14.815 -15.588 1.00 89.62 84 ARG A CA 1
ATOM 676 C C . ARG A 1 84 ? -0.476 -13.559 -15.743 1.00 89.62 84 ARG A C 1
ATOM 678 O O . ARG A 1 84 ? -0.101 -12.497 -15.249 1.00 89.62 84 ARG A O 1
ATOM 685 N N . GLU A 1 85 ? -1.605 -13.681 -16.439 1.00 89.56 85 GLU A N 1
ATOM 686 C CA . GLU A 1 85 ? -2.438 -12.524 -16.801 1.00 89.56 85 GLU A CA 1
ATOM 687 C C . GLU A 1 85 ? -2.952 -11.730 -15.596 1.00 89.56 85 GLU A C 1
ATOM 689 O O . GLU A 1 85 ? -2.997 -10.504 -15.655 1.00 89.56 85 GLU A O 1
ATOM 694 N N . ASP A 1 86 ? -3.238 -12.400 -14.477 1.00 87.06 86 ASP A N 1
ATOM 695 C CA . ASP A 1 86 ? -3.689 -11.752 -13.238 1.00 87.06 86 ASP A CA 1
ATOM 696 C C . ASP A 1 86 ? -2.647 -10.792 -12.618 1.00 87.06 86 ASP A C 1
ATOM 698 O O . ASP A 1 86 ? -3.005 -9.930 -11.813 1.00 87.06 86 ASP A O 1
ATOM 702 N N . GLN A 1 87 ? -1.370 -10.891 -13.011 1.00 88.44 87 GLN A N 1
ATOM 703 C CA . GLN A 1 87 ? -0.311 -9.976 -12.583 1.00 88.44 87 GLN A CA 1
ATOM 704 C C . GLN A 1 87 ? -0.115 -8.799 -13.544 1.00 88.44 87 GLN A C 1
ATOM 706 O O . GLN A 1 87 ? 0.615 -7.874 -13.214 1.00 88.44 87 GLN A O 1
ATOM 711 N N . ASN A 1 88 ? -0.748 -8.766 -14.719 1.00 89.19 88 ASN A N 1
ATOM 712 C CA . ASN A 1 88 ? -0.629 -7.637 -15.652 1.00 89.19 88 ASN A CA 1
ATOM 713 C C . ASN A 1 88 ? -1.550 -6.467 -15.245 1.00 89.19 88 ASN A C 1
ATOM 715 O O . ASN A 1 88 ? -2.452 -6.064 -15.981 1.00 89.19 88 ASN A O 1
ATOM 719 N N . ARG A 1 89 ? -1.335 -5.932 -14.039 1.00 90.81 89 ARG A N 1
ATOM 720 C CA . ARG A 1 89 ? -2.131 -4.865 -13.408 1.00 90.81 89 ARG A CA 1
ATOM 721 C C . ARG A 1 89 ? -1.268 -3.670 -12.998 1.00 90.81 89 ARG A C 1
ATOM 723 O O . ARG A 1 89 ? -0.067 -3.627 -13.267 1.00 90.81 89 ARG A O 1
ATOM 730 N N . GLU A 1 90 ? -1.906 -2.671 -12.402 1.00 91.56 90 GLU A N 1
ATOM 731 C CA . GLU A 1 90 ? -1.232 -1.509 -11.827 1.00 91.56 90 GLU A CA 1
ATOM 732 C C . GLU A 1 90 ? -0.627 -1.844 -10.459 1.00 91.56 90 GLU A C 1
ATOM 734 O O . GLU A 1 90 ? -1.230 -2.557 -9.656 1.00 91.56 90 GLU A O 1
ATOM 739 N N . TYR A 1 91 ? 0.572 -1.325 -10.210 1.00 90.00 91 TYR A N 1
ATOM 740 C CA . TYR A 1 91 ? 1.317 -1.503 -8.973 1.00 90.00 91 TYR A CA 1
ATOM 741 C C . TYR A 1 91 ? 1.843 -0.164 -8.464 1.00 90.00 91 TYR A C 1
ATOM 743 O O . TYR A 1 91 ? 2.310 0.672 -9.238 1.00 90.00 91 TYR A O 1
ATOM 751 N N . LEU A 1 92 ? 1.837 -0.017 -7.139 1.00 90.12 92 LEU A N 1
ATOM 752 C CA . LEU A 1 92 ? 2.537 1.042 -6.420 1.00 90.12 92 LEU A CA 1
ATOM 753 C C . LEU A 1 92 ? 3.913 0.536 -5.979 1.00 90.12 92 LEU A C 1
ATOM 755 O O . LEU A 1 92 ? 4.021 -0.486 -5.296 1.00 90.12 92 LEU A O 1
ATOM 759 N N . VAL A 1 93 ? 4.973 1.259 -6.334 1.00 89.31 93 VAL A N 1
ATOM 760 C CA . VAL A 1 93 ? 6.330 0.943 -5.878 1.00 89.31 93 VAL A CA 1
ATOM 761 C C . VAL A 1 93 ? 6.469 1.343 -4.408 1.00 89.31 93 VAL A C 1
ATOM 763 O O . VAL A 1 93 ? 6.569 2.521 -4.084 1.00 89.31 93 VAL A O 1
ATOM 766 N N . VAL A 1 94 ? 6.495 0.360 -3.506 1.00 86.69 94 VAL A N 1
ATOM 767 C CA . VAL A 1 94 ? 6.676 0.589 -2.055 1.00 86.69 94 VAL A CA 1
ATOM 768 C C . VAL A 1 94 ? 8.159 0.752 -1.675 1.00 86.69 94 VAL A C 1
ATOM 770 O O . VAL A 1 94 ? 8.482 1.310 -0.632 1.00 86.69 94 VAL A O 1
ATOM 773 N N . GLY A 1 95 ? 9.071 0.275 -2.524 1.00 86.88 95 GLY A N 1
ATOM 774 C CA . GLY A 1 95 ? 10.517 0.432 -2.378 1.00 86.88 95 GLY A CA 1
ATOM 775 C C . GLY A 1 95 ? 11.239 0.028 -3.663 1.00 86.88 95 GLY A C 1
ATOM 776 O O . GLY A 1 95 ? 10.736 -0.808 -4.416 1.00 86.88 95 GLY A O 1
ATOM 777 N N . ALA A 1 96 ? 12.397 0.632 -3.923 1.00 86.25 96 ALA A N 1
ATOM 778 C CA . ALA A 1 96 ? 13.225 0.358 -5.093 1.00 86.25 96 ALA A CA 1
ATOM 779 C C . ALA A 1 96 ? 14.694 0.238 -4.668 1.00 86.25 96 ALA A C 1
ATOM 781 O O . ALA A 1 96 ? 15.155 1.023 -3.850 1.00 86.25 96 ALA A O 1
ATOM 782 N N . GLU A 1 97 ? 15.398 -0.742 -5.232 1.00 86.19 97 GLU A N 1
ATOM 783 C CA . GLU A 1 97 ? 16.847 -0.923 -5.093 1.00 86.19 97 GLU A CA 1
ATOM 784 C C . GLU A 1 97 ? 17.464 -0.725 -6.482 1.00 86.19 97 GLU A C 1
ATOM 786 O O . GLU A 1 97 ? 16.998 -1.338 -7.453 1.00 86.19 97 GLU A O 1
ATOM 791 N N . TYR A 1 98 ? 18.512 0.092 -6.595 1.00 84.69 98 TYR A N 1
ATOM 792 C CA . TYR A 1 98 ? 19.191 0.338 -7.868 1.00 84.69 98 TYR A CA 1
ATOM 793 C C . TYR A 1 98 ? 20.622 -0.166 -7.820 1.00 84.69 98 TYR A C 1
ATOM 795 O O . TYR A 1 98 ? 21.362 0.087 -6.879 1.00 84.69 98 TYR A O 1
ATOM 803 N N . ARG A 1 99 ? 21.036 -0.839 -8.893 1.00 82.88 99 ARG A N 1
ATOM 804 C CA . ARG A 1 99 ? 22.437 -1.174 -9.121 1.00 82.88 99 ARG A CA 1
ATOM 805 C C . ARG A 1 99 ? 22.898 -0.493 -10.395 1.00 82.88 99 ARG A C 1
ATOM 807 O O . ARG A 1 99 ? 22.454 -0.862 -11.483 1.00 82.88 99 ARG A O 1
ATOM 814 N N . VAL A 1 100 ? 23.793 0.476 -10.250 1.00 81.06 100 VAL A N 1
ATOM 815 C CA . VAL A 1 100 ? 24.455 1.150 -11.368 1.00 81.06 100 VAL A CA 1
ATOM 816 C C . VAL A 1 100 ? 25.916 0.722 -11.353 1.00 81.06 100 VAL A C 1
ATOM 818 O O . VAL A 1 100 ? 26.611 0.919 -10.364 1.00 81.06 100 VAL A O 1
ATOM 821 N N . VAL A 1 101 ? 26.362 0.091 -12.438 1.00 81.69 101 VAL A N 1
ATOM 822 C CA . VAL A 1 101 ? 27.771 -0.261 -12.640 1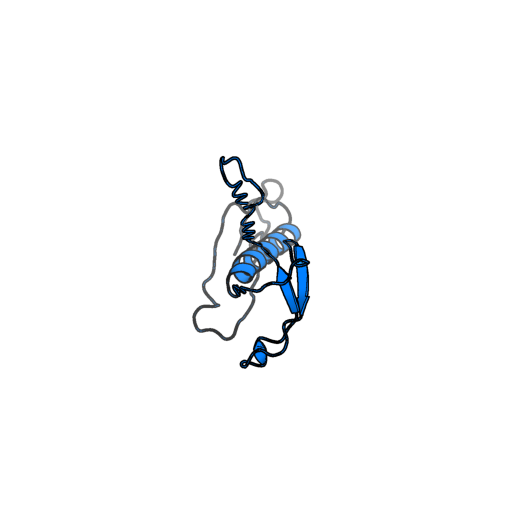.00 81.69 101 VAL A CA 1
ATOM 823 C C . VAL A 1 101 ? 28.283 0.589 -13.786 1.00 81.69 101 VAL A C 1
ATOM 825 O O . VAL A 1 101 ? 27.700 0.579 -14.872 1.00 81.69 101 VAL A O 1
ATOM 828 N N . GLN A 1 102 ? 29.362 1.316 -13.534 1.00 79.06 102 GLN A N 1
ATOM 829 C CA . GLN A 1 102 ? 30.091 2.056 -14.546 1.00 79.06 102 GLN A CA 1
ATOM 830 C C . GLN A 1 102 ? 31.508 1.494 -14.597 1.00 79.06 102 GLN A C 1
ATOM 832 O O . GLN A 1 102 ? 32.308 1.729 -13.697 1.00 79.06 102 GLN A O 1
ATOM 837 N N . GLU A 1 103 ? 31.811 0.740 -15.650 1.00 70.88 103 GLU A N 1
ATOM 838 C CA . GLU A 1 103 ? 33.193 0.410 -15.996 1.00 70.88 103 GLU A CA 1
ATOM 839 C C . GLU A 1 103 ? 33.800 1.651 -16.652 1.00 70.88 103 GLU A C 1
ATOM 841 O O . GLU A 1 103 ? 33.739 1.820 -17.870 1.00 70.88 103 GLU A O 1
ATOM 846 N N . LEU A 1 104 ? 34.312 2.575 -15.838 1.00 58.00 104 LEU A N 1
ATOM 847 C CA . LEU A 1 104 ? 35.106 3.686 -16.348 1.00 58.00 104 LEU A CA 1
ATOM 848 C C . LEU A 1 104 ? 36.569 3.244 -16.436 1.00 58.00 104 LEU A C 1
ATOM 850 O O . LEU A 1 104 ? 37.386 3.581 -15.587 1.00 58.00 104 LEU A O 1
ATOM 854 N N . TYR A 1 105 ? 36.904 2.491 -17.480 1.00 49.31 105 TYR A N 1
ATOM 855 C CA . TYR A 1 105 ? 38.287 2.416 -17.949 1.00 49.31 105 TYR A CA 1
ATOM 856 C C . TYR A 1 105 ? 38.484 3.429 -19.076 1.00 49.31 105 TYR A C 1
ATOM 858 O O . TYR A 1 105 ? 38.738 3.086 -20.224 1.00 49.31 105 TYR A O 1
ATOM 866 N N . GLU A 1 106 ? 38.384 4.706 -18.721 1.00 56.34 106 GLU A N 1
ATOM 867 C CA . GLU A 1 106 ? 39.089 5.764 -19.439 1.00 56.34 106 GLU A CA 1
ATOM 868 C C . GLU A 1 106 ? 40.182 6.313 -18.534 1.00 56.34 106 GLU A C 1
ATOM 870 O O . GLU A 1 106 ? 40.157 7.464 -18.122 1.00 56.34 106 GLU A O 1
ATOM 875 N N . THR A 1 107 ? 41.173 5.483 -18.228 1.00 55.41 107 THR A N 1
ATOM 876 C CA . THR A 1 107 ? 42.509 6.003 -17.984 1.00 55.41 107 THR A CA 1
ATOM 877 C C . THR A 1 107 ? 43.554 5.014 -18.487 1.00 55.41 107 THR A C 1
ATOM 879 O O . THR A 1 107 ? 43.697 3.893 -18.001 1.00 55.41 107 THR A O 1
ATOM 882 N N . GLY A 1 108 ? 44.415 5.487 -19.384 1.00 51.88 108 GLY A N 1
ATOM 883 C CA . GLY A 1 108 ? 45.820 5.361 -19.022 1.00 51.88 108 GLY A CA 1
ATOM 884 C C . GLY A 1 108 ? 46.008 6.178 -17.740 1.00 51.88 108 GLY A C 1
ATOM 885 O O . GLY A 1 108 ? 45.949 7.400 -17.804 1.00 51.88 108 GLY A O 1
ATOM 886 N N . GLY A 1 109 ? 46.113 5.523 -16.577 1.00 49.16 109 GLY A N 1
ATOM 887 C CA . GLY A 1 109 ? 46.291 6.189 -15.270 1.00 49.16 109 GLY A CA 1
ATOM 888 C C . GLY A 1 109 ? 45.269 5.786 -14.199 1.00 49.16 109 GLY A C 1
ATOM 889 O O . GLY A 1 109 ? 44.280 6.474 -13.977 1.00 49.16 109 GLY A O 1
ATOM 890 N N . GLY A 1 110 ? 45.501 4.645 -13.552 1.00 52.44 110 GLY A N 1
ATOM 891 C CA . GLY A 1 110 ? 44.530 3.965 -12.693 1.00 52.44 110 GLY A CA 1
ATOM 892 C C . GLY A 1 110 ? 44.010 4.702 -11.453 1.00 52.44 110 GLY A C 1
ATOM 893 O O . GLY A 1 110 ? 44.602 5.657 -10.961 1.00 52.44 110 GLY A O 1
ATOM 894 N N . GLY A 1 111 ? 42.929 4.141 -10.901 1.00 48.22 111 GLY A N 1
ATOM 895 C CA . GLY A 1 111 ? 42.547 4.337 -9.504 1.00 48.22 111 GLY A CA 1
ATOM 896 C C . GLY A 1 111 ? 41.045 4.443 -9.232 1.00 48.22 111 GLY A C 1
ATOM 897 O O . GLY A 1 111 ? 40.504 5.536 -9.250 1.00 48.22 111 GLY A O 1
ATOM 898 N N . VAL A 1 112 ? 40.463 3.305 -8.827 1.00 49.44 112 VAL A N 1
ATOM 899 C CA . VAL A 1 112 ? 39.275 3.126 -7.958 1.00 49.44 112 VAL A CA 1
ATOM 900 C C . VAL A 1 112 ? 37.899 3.475 -8.553 1.00 49.44 112 VAL A C 1
ATOM 902 O O . VAL A 1 112 ? 37.460 4.620 -8.572 1.00 49.44 112 VAL A O 1
ATOM 905 N N . GLY A 1 113 ? 37.171 2.427 -8.962 1.00 48.94 113 GLY A N 1
ATOM 906 C CA . GLY A 1 113 ? 35.770 2.504 -9.374 1.00 48.94 113 GLY A CA 1
ATOM 907 C C . GLY A 1 113 ? 34.848 2.944 -8.234 1.00 48.94 113 GLY A C 1
ATOM 908 O O . GLY A 1 113 ? 34.871 2.377 -7.142 1.00 48.94 113 GLY A O 1
ATOM 909 N N . ALA A 1 114 ? 34.016 3.948 -8.505 1.00 56.47 114 ALA A N 1
ATOM 910 C CA . ALA A 1 114 ? 32.965 4.388 -7.601 1.00 56.47 114 ALA A CA 1
ATOM 911 C C . ALA 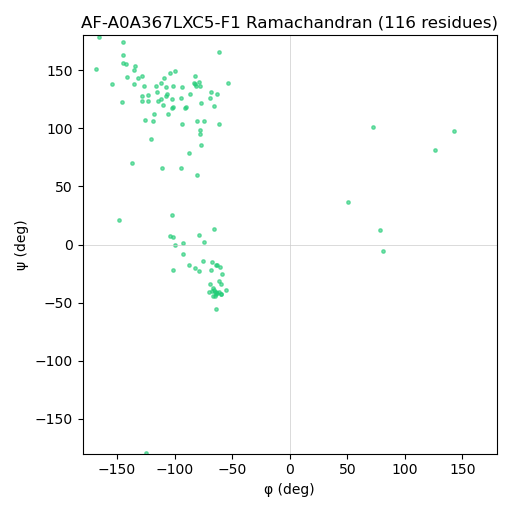A 1 114 ? 31.745 3.463 -7.742 1.00 56.47 114 ALA A C 1
ATOM 913 O O . ALA A 1 114 ? 31.017 3.518 -8.733 1.00 56.47 114 ALA A O 1
ATOM 914 N N . GLN A 1 115 ? 31.523 2.601 -6.749 1.00 47.19 115 GLN A N 1
ATOM 915 C CA . GLN A 1 115 ? 30.257 1.891 -6.569 1.00 47.19 115 GLN A CA 1
ATOM 916 C C . GLN A 1 115 ? 29.360 2.749 -5.671 1.00 47.19 115 GLN A C 1
ATOM 918 O O . GLN A 1 115 ? 29.724 3.033 -4.533 1.00 47.19 115 GLN A O 1
ATOM 923 N N . PHE A 1 116 ? 28.208 3.185 -6.182 1.00 48.25 116 PHE A N 1
ATOM 924 C CA . PHE A 1 116 ? 27.170 3.813 -5.365 1.00 48.25 116 PHE A CA 1
ATOM 925 C C . PHE A 1 116 ? 26.073 2.781 -5.101 1.00 48.25 116 PHE A C 1
ATOM 927 O O . PHE A 1 116 ? 25.460 2.266 -6.039 1.00 48.25 116 PHE A O 1
ATOM 934 N N . GLU A 1 117 ? 25.864 2.465 -3.828 1.00 39.62 117 GLU A N 1
ATOM 935 C CA . GLU A 1 117 ? 24.826 1.562 -3.337 1.00 39.62 117 GLU A CA 1
ATOM 936 C C . GLU A 1 117 ? 23.851 2.406 -2.501 1.00 39.62 117 GLU A C 1
ATOM 938 O O . GLU A 1 117 ? 24.279 3.124 -1.596 1.00 39.62 117 GLU A O 1
ATOM 943 N N . SER A 1 118 ? 22.560 2.386 -2.850 1.00 45.50 118 SER A N 1
ATOM 944 C CA . SER A 1 118 ? 21.475 3.041 -2.105 1.00 45.50 118 SER A CA 1
ATOM 945 C C . SER A 1 118 ? 20.231 2.173 -2.076 1.00 45.50 118 SER A C 1
ATOM 947 O O . SER A 1 118 ? 20.001 1.416 -3.050 1.00 45.50 118 SER A O 1
#